Protein AF-Q6MSY1-F1 (afdb_monomer_lite)

Radius of gyration: 18.23 Å; chains: 1; bounding box: 46×35×50 Å

Structure (mmCIF, N/CA/C/O backbone):
data_AF-Q6MSY1-F1
#
_entry.id   AF-Q6MSY1-F1
#
loop_
_atom_site.group_PDB
_atom_site.id
_atom_site.type_symbol
_atom_site.label_atom_id
_atom_site.label_alt_id
_atom_site.label_comp_id
_atom_site.label_asym_id
_atom_site.label_entity_id
_atom_site.label_seq_id
_atom_site.pdbx_PDB_ins_code
_atom_site.Cartn_x
_atom_site.Cartn_y
_atom_site.Cartn_z
_atom_site.occupancy
_atom_site.B_iso_or_equiv
_atom_site.auth_seq_id
_atom_site.auth_comp_id
_atom_site.auth_asym_id
_atom_site.auth_atom_id
_atom_site.pdbx_PDB_model_num
ATOM 1 N N . MET A 1 1 ? 13.510 -11.595 -11.853 1.00 52.41 1 MET A N 1
ATOM 2 C CA . MET A 1 1 ? 13.623 -12.527 -13.007 1.00 52.41 1 MET A CA 1
ATOM 3 C C . MET A 1 1 ? 12.960 -12.060 -14.321 1.00 52.41 1 MET A C 1
ATOM 5 O O . MET A 1 1 ? 13.670 -12.066 -15.309 1.00 52.41 1 MET A O 1
ATOM 9 N N . VAL A 1 2 ? 11.695 -11.607 -14.431 1.00 53.50 2 VAL A N 1
ATOM 10 C CA . VAL A 1 2 ? 11.134 -11.208 -15.766 1.00 53.50 2 VAL A CA 1
ATOM 11 C C . VAL A 1 2 ? 11.600 -9.821 -16.253 1.00 53.50 2 VAL A C 1
ATOM 13 O O . VAL A 1 2 ? 11.941 -9.662 -17.420 1.00 53.50 2 VAL A O 1
ATOM 16 N N . TYR A 1 3 ? 11.685 -8.831 -15.358 1.00 58.97 3 TYR A N 1
ATOM 17 C CA . TYR A 1 3 ? 11.927 -7.419 -15.712 1.00 58.97 3 TYR A CA 1
ATOM 18 C C . TYR A 1 3 ? 13.318 -7.072 -16.266 1.00 58.97 3 TYR A C 1
ATOM 20 O O . TYR A 1 3 ? 13.486 -6.006 -16.855 1.00 58.97 3 TYR A O 1
ATOM 28 N N . TYR A 1 4 ? 14.309 -7.942 -16.066 1.00 64.56 4 TYR A N 1
ATOM 29 C CA . TYR A 1 4 ? 15.665 -7.754 -16.595 1.00 64.56 4 TYR A CA 1
ATOM 30 C C . TYR A 1 4 ? 16.050 -8.860 -17.580 1.00 64.56 4 TYR A C 1
ATOM 32 O O . TYR A 1 4 ? 16.634 -8.556 -18.609 1.00 64.56 4 TYR A O 1
ATOM 40 N N . ALA A 1 5 ? 15.655 -10.117 -17.336 1.00 66.25 5 ALA A N 1
ATOM 41 C CA . ALA A 1 5 ? 16.065 -11.231 -18.194 1.00 66.25 5 ALA A CA 1
ATOM 42 C C . ALA A 1 5 ? 15.271 -11.344 -19.509 1.00 66.25 5 ALA A C 1
ATOM 44 O O . ALA A 1 5 ? 15.761 -11.950 -20.455 1.00 66.25 5 ALA A O 1
ATOM 45 N N . ARG A 1 6 ? 14.043 -10.802 -19.577 1.00 68.19 6 ARG A N 1
ATOM 46 C CA . ARG A 1 6 ? 13.156 -10.926 -20.755 1.00 68.19 6 ARG A CA 1
ATOM 47 C C . ARG A 1 6 ? 12.724 -9.582 -21.344 1.00 68.19 6 ARG A C 1
ATOM 49 O O . ARG A 1 6 ? 11.829 -9.542 -22.181 1.00 68.19 6 ARG A O 1
ATOM 56 N N . ASN A 1 7 ? 13.344 -8.477 -20.927 1.00 66.50 7 ASN A N 1
ATOM 57 C CA . ASN A 1 7 ? 12.950 -7.132 -21.364 1.00 66.50 7 ASN A CA 1
ATOM 58 C C . ASN A 1 7 ? 13.226 -6.854 -22.856 1.00 66.50 7 ASN A C 1
ATOM 60 O O . ASN A 1 7 ? 12.669 -5.907 -23.397 1.00 66.50 7 ASN A O 1
ATOM 64 N N . ASN A 1 8 ? 14.041 -7.678 -23.526 1.00 66.19 8 ASN A N 1
ATOM 65 C CA . ASN A 1 8 ? 14.290 -7.592 -24.967 1.00 66.19 8 ASN A CA 1
ATOM 66 C C . ASN A 1 8 ? 13.218 -8.305 -25.804 1.00 66.19 8 ASN A C 1
ATOM 68 O O . ASN A 1 8 ? 13.214 -8.169 -27.025 1.00 66.19 8 ASN A O 1
ATOM 72 N N . GLU A 1 9 ? 12.260 -9.002 -25.190 1.00 67.75 9 GLU A N 1
ATOM 73 C CA . GLU A 1 9 ? 11.114 -9.548 -25.918 1.00 67.75 9 GLU A CA 1
ATOM 74 C C . GLU A 1 9 ? 10.053 -8.454 -26.138 1.00 67.75 9 GLU A C 1
ATOM 76 O O . GLU A 1 9 ? 9.654 -7.809 -25.166 1.00 67.75 9 GLU A O 1
ATOM 81 N N . PRO A 1 10 ? 9.526 -8.262 -27.365 1.00 66.06 10 PRO A N 1
ATOM 82 C CA . PRO A 1 10 ? 8.599 -7.170 -27.691 1.00 66.06 10 PRO A CA 1
ATOM 83 C C . PRO A 1 10 ? 7.401 -7.030 -26.740 1.00 66.06 10 PRO A C 1
ATOM 85 O O . PRO A 1 10 ? 6.997 -5.921 -26.401 1.00 66.06 10 PRO A O 1
ATOM 88 N N . PHE A 1 11 ? 6.865 -8.148 -26.245 1.00 64.94 11 PHE A N 1
ATOM 89 C CA . PHE A 1 11 ? 5.739 -8.159 -25.305 1.00 64.94 11 PHE A CA 1
ATOM 90 C C . PHE A 1 11 ? 6.076 -7.572 -23.924 1.00 64.94 11 PHE A C 1
ATOM 92 O O . PHE A 1 11 ? 5.184 -7.091 -23.228 1.00 64.94 11 PHE A O 1
ATOM 99 N N . PHE A 1 12 ? 7.349 -7.588 -23.526 1.00 69.19 12 PHE A N 1
ATOM 100 C CA . PHE A 1 12 ? 7.831 -7.080 -22.240 1.00 69.19 12 PHE A CA 1
ATOM 101 C C . PHE A 1 12 ? 8.573 -5.748 -22.367 1.00 69.19 12 PHE A C 1
ATOM 103 O O . PHE A 1 12 ? 9.108 -5.259 -21.379 1.00 69.19 12 PHE A O 1
ATOM 110 N N . GLN A 1 13 ? 8.583 -5.127 -23.546 1.00 67.00 13 GLN A N 1
ATOM 111 C CA . GLN A 1 13 ? 9.269 -3.854 -23.753 1.00 67.00 13 GLN A CA 1
ATOM 112 C C . GLN A 1 13 ? 8.451 -2.645 -23.291 1.00 67.00 13 GLN A C 1
ATOM 114 O O . GLN A 1 13 ? 9.006 -1.565 -23.201 1.00 67.00 13 GLN A O 1
ATOM 119 N N . GLY A 1 14 ? 7.159 -2.755 -22.969 1.00 68.56 14 GLY A N 1
ATOM 120 C CA . GLY A 1 14 ? 6.341 -1.574 -22.643 1.00 68.56 14 GLY A CA 1
ATOM 121 C C . GLY A 1 14 ? 6.279 -0.552 -23.796 1.00 68.56 14 GLY A C 1
ATOM 122 O O . GLY A 1 14 ? 6.437 -0.910 -24.958 1.00 68.56 14 GLY A O 1
ATOM 123 N N . ALA A 1 15 ? 6.021 0.724 -23.491 1.00 67.19 15 ALA A N 1
ATOM 124 C CA . ALA A 1 15 ? 5.731 1.742 -24.514 1.00 67.19 15 ALA A CA 1
ATOM 125 C C . ALA A 1 15 ? 6.959 2.339 -25.238 1.00 67.19 15 ALA A C 1
ATOM 127 O O . ALA A 1 15 ? 6.796 2.882 -26.327 1.00 67.19 15 ALA A O 1
ATOM 128 N N . PHE A 1 16 ? 8.165 2.270 -24.659 1.00 68.75 16 PHE A N 1
ATOM 129 C CA . PHE A 1 16 ? 9.364 2.952 -25.182 1.00 68.75 16 PHE A CA 1
ATOM 130 C C . PHE A 1 16 ? 10.369 2.009 -25.877 1.00 68.75 16 PHE A C 1
ATOM 132 O O . PHE A 1 16 ? 11.422 2.457 -26.328 1.00 68.75 16 PHE A O 1
ATOM 139 N N . GLY A 1 17 ? 10.038 0.720 -26.016 1.00 67.50 17 GLY A N 1
ATOM 140 C CA . GLY A 1 17 ? 10.866 -0.263 -26.712 1.00 67.50 17 GLY A CA 1
ATOM 141 C C . GLY A 1 17 ? 12.150 -0.688 -25.982 1.00 67.50 17 GLY A C 1
ATOM 142 O O . GLY A 1 17 ? 12.349 -0.493 -24.782 1.00 67.50 17 GLY A O 1
ATOM 143 N N . SER A 1 18 ? 13.051 -1.300 -26.745 1.00 64.69 18 SER A N 1
ATOM 144 C CA . SER A 1 18 ? 14.287 -1.934 -26.274 1.00 64.69 18 SER A CA 1
ATOM 145 C C . SER A 1 18 ? 15.464 -0.970 -26.036 1.00 64.69 18 SER A C 1
ATOM 147 O O . SER A 1 18 ? 16.608 -1.411 -25.973 1.00 64.69 18 SER A O 1
ATOM 149 N N . GLY A 1 19 ? 15.221 0.344 -25.993 1.00 67.06 19 GLY A N 1
ATOM 150 C CA . GLY A 1 19 ? 16.285 1.351 -25.925 1.00 67.06 19 GLY A CA 1
ATOM 151 C C . GLY A 1 19 ? 17.235 1.340 -27.138 1.00 67.06 19 GLY A C 1
ATOM 152 O O . GLY A 1 19 ? 16.968 0.718 -28.166 1.00 67.06 19 GLY A O 1
ATOM 153 N N . LEU A 1 20 ? 18.362 2.054 -27.025 1.00 65.44 20 LEU A N 1
ATOM 154 C CA . LEU A 1 20 ? 19.361 2.185 -28.103 1.00 65.44 20 LEU A CA 1
ATOM 155 C C . LEU A 1 20 ? 20.420 1.067 -28.099 1.00 65.44 20 LEU A C 1
ATOM 157 O O . LEU A 1 20 ? 21.054 0.817 -29.122 1.00 65.44 20 LEU A O 1
ATOM 161 N N . THR A 1 21 ? 20.637 0.406 -26.955 1.00 66.62 21 THR A N 1
ATOM 162 C CA . THR A 1 21 ? 21.640 -0.665 -26.786 1.00 66.62 21 THR A CA 1
ATOM 163 C C . THR A 1 21 ? 21.099 -1.814 -25.917 1.00 66.62 21 THR A C 1
ATOM 165 O O . THR A 1 21 ? 21.568 -1.992 -24.785 1.00 66.62 21 THR A O 1
ATOM 168 N N . PRO A 1 22 ? 20.130 -2.593 -26.430 1.00 55.72 22 PRO A N 1
ATOM 169 C CA . PRO A 1 22 ? 19.341 -3.553 -25.652 1.00 55.72 22 PRO A CA 1
ATOM 170 C C . PRO A 1 22 ? 20.140 -4.630 -24.915 1.00 55.72 22 PRO A C 1
ATOM 172 O O . PRO A 1 22 ? 19.739 -5.033 -23.830 1.00 55.72 22 PRO A O 1
ATOM 175 N N . ASP A 1 23 ? 21.272 -5.078 -25.462 1.00 59.31 23 ASP A N 1
ATOM 176 C CA . ASP A 1 23 ? 22.053 -6.193 -24.894 1.00 59.31 23 ASP A CA 1
ATOM 177 C C . ASP A 1 23 ? 23.191 -5.742 -23.964 1.00 59.31 23 ASP A C 1
ATOM 179 O O . ASP A 1 23 ? 23.882 -6.568 -23.374 1.00 59.31 23 ASP A O 1
ATOM 183 N N . LYS A 1 24 ? 23.431 -4.427 -23.853 1.00 61.53 24 LYS A N 1
ATOM 184 C CA . LYS A 1 24 ? 24.549 -3.862 -23.071 1.00 61.53 24 LYS A CA 1
ATOM 185 C C . LYS A 1 24 ? 24.107 -2.954 -21.928 1.00 61.53 24 LYS A C 1
ATOM 187 O O . LYS A 1 24 ? 24.907 -2.689 -21.039 1.00 61.53 24 LYS A O 1
ATOM 192 N N . LYS A 1 25 ? 22.875 -2.437 -21.973 1.00 63.03 25 LYS A N 1
ATOM 193 C CA . LYS A 1 25 ? 22.324 -1.508 -20.976 1.00 63.03 25 LYS A CA 1
ATOM 194 C C . LYS A 1 25 ? 20.865 -1.830 -20.688 1.00 63.03 25 LYS A C 1
ATOM 196 O O . LYS A 1 25 ? 19.967 -1.061 -21.017 1.00 63.03 25 LYS A O 1
ATOM 201 N N . LEU A 1 26 ? 20.635 -2.983 -20.063 1.00 60.44 26 LEU A N 1
ATOM 202 C CA . LEU A 1 26 ? 19.286 -3.474 -19.774 1.00 60.44 26 LEU A CA 1
ATOM 203 C C . LEU A 1 26 ? 18.466 -2.459 -18.965 1.00 60.44 26 LEU A C 1
ATOM 205 O O . LEU A 1 26 ? 17.256 -2.372 -19.167 1.00 60.44 26 LEU A O 1
ATOM 209 N N . GLY A 1 27 ? 19.099 -1.663 -18.094 1.00 59.59 27 GLY A N 1
ATOM 210 C CA . GLY A 1 27 ? 18.450 -0.609 -17.308 1.00 59.59 27 GLY A CA 1
ATOM 211 C C . GLY A 1 27 ? 17.745 0.492 -18.116 1.00 59.59 27 GLY A C 1
ATOM 212 O O . GLY A 1 27 ? 16.792 1.074 -17.598 1.00 59.59 27 GLY A O 1
ATOM 213 N N . ASP A 1 28 ? 18.144 0.733 -19.370 1.00 63.50 28 ASP A N 1
ATOM 214 C CA . ASP A 1 28 ? 17.563 1.777 -20.233 1.00 63.50 28 ASP A CA 1
ATOM 215 C C . ASP A 1 28 ? 16.367 1.278 -21.066 1.00 63.50 28 ASP A C 1
ATOM 217 O O . ASP A 1 28 ? 15.645 2.075 -21.666 1.00 63.50 28 ASP A O 1
ATOM 221 N N . ASN A 1 29 ? 16.122 -0.033 -21.086 1.00 67.56 29 ASN A N 1
ATOM 222 C CA . ASN A 1 29 ? 14.986 -0.619 -21.795 1.00 67.56 29 ASN A CA 1
ATOM 223 C C . ASN A 1 29 ? 13.704 -0.321 -21.018 1.00 67.56 29 ASN A C 1
ATOM 225 O O . ASN A 1 29 ? 13.700 -0.393 -19.779 1.00 67.56 29 ASN A O 1
ATOM 229 N N . SER A 1 30 ? 12.598 -0.054 -21.713 1.00 69.50 30 SER A N 1
ATOM 230 C CA . SER A 1 30 ? 11.310 -0.010 -21.030 1.00 69.50 30 SER A CA 1
ATOM 231 C C . SER A 1 30 ? 10.810 -1.410 -20.685 1.00 69.50 30 SER A C 1
ATOM 233 O O . SER A 1 30 ? 11.312 -2.430 -21.154 1.00 69.50 30 SER A O 1
ATOM 235 N N . TYR A 1 31 ? 9.862 -1.446 -19.758 1.00 74.31 31 TYR A N 1
ATOM 236 C CA . TYR A 1 31 ? 9.377 -2.653 -19.109 1.00 74.31 31 TYR A CA 1
A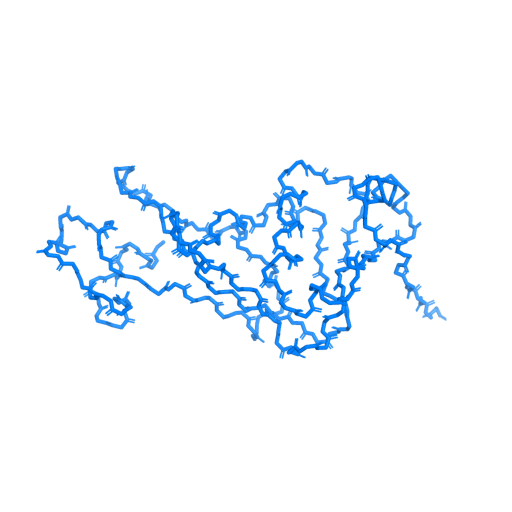TOM 237 C C . TYR A 1 31 ? 7.909 -2.454 -18.716 1.00 74.31 31 TYR A C 1
ATOM 239 O O . TYR A 1 31 ? 7.443 -1.308 -18.654 1.00 74.31 31 TYR A O 1
ATOM 247 N N . PRO A 1 32 ? 7.151 -3.530 -18.438 1.00 77.69 32 PRO A N 1
ATOM 248 C CA . PRO A 1 32 ? 5.786 -3.400 -17.964 1.00 77.69 32 PRO A CA 1
ATOM 249 C C . PRO A 1 32 ? 5.806 -2.712 -16.600 1.00 77.69 32 PRO A C 1
ATOM 251 O O . PRO A 1 32 ? 6.405 -3.204 -15.650 1.00 77.69 32 PRO A O 1
ATOM 254 N N . SER A 1 33 ? 5.166 -1.556 -16.501 1.00 85.06 33 SER A N 1
ATOM 255 C CA . SER A 1 33 ? 5.125 -0.768 -15.267 1.00 85.06 33 SER A CA 1
ATOM 256 C C . SER A 1 33 ? 3.790 -0.898 -14.534 1.00 85.06 33 SER A C 1
ATOM 258 O O . SER A 1 33 ? 3.555 -0.174 -13.568 1.00 85.06 33 SER A O 1
ATOM 260 N N . LYS A 1 34 ? 2.909 -1.796 -14.989 1.00 89.88 34 LYS A N 1
ATOM 261 C CA . LYS A 1 34 ? 1.607 -2.078 -14.381 1.00 89.88 34 LYS A CA 1
ATOM 262 C C . LYS A 1 34 ? 1.574 -3.509 -13.865 1.00 89.88 34 LYS A C 1
ATOM 264 O O . LYS A 1 34 ? 1.886 -4.434 -14.613 1.00 89.88 34 LYS A O 1
ATOM 269 N N . LEU A 1 35 ? 1.174 -3.679 -12.611 1.00 91.62 35 LEU A N 1
ATOM 270 C CA . LEU A 1 35 ? 0.974 -4.976 -11.973 1.00 91.62 35 LEU A CA 1
ATOM 271 C C . LEU A 1 35 ? -0.495 -5.148 -11.600 1.00 91.62 35 LEU A C 1
ATOM 273 O O . LEU A 1 35 ? -1.059 -4.323 -10.884 1.00 91.62 35 LEU A O 1
ATOM 277 N N . ASP A 1 36 ? -1.106 -6.231 -12.074 1.00 94.06 36 ASP A N 1
ATOM 278 C CA . ASP A 1 36 ? -2.510 -6.539 -11.818 1.00 94.06 36 ASP A CA 1
ATOM 279 C C . ASP A 1 36 ? -2.652 -7.866 -11.061 1.00 94.06 36 ASP A C 1
ATOM 281 O O . ASP A 1 36 ? -2.464 -8.952 -11.610 1.00 94.06 36 ASP A O 1
ATOM 285 N N . PHE A 1 37 ? -2.994 -7.755 -9.778 1.00 95.62 37 PHE A N 1
ATOM 286 C CA . PHE A 1 37 ? -3.319 -8.854 -8.873 1.00 95.62 37 PHE A CA 1
ATOM 287 C C . PHE A 1 37 ? -4.819 -8.909 -8.549 1.00 95.62 37 PHE A C 1
ATOM 289 O O . PHE A 1 37 ? -5.214 -9.538 -7.569 1.00 95.62 37 PHE A O 1
ATOM 296 N N . SER A 1 38 ? -5.684 -8.310 -9.375 1.00 95.44 38 SER A N 1
ATOM 297 C CA . SER A 1 38 ? -7.147 -8.291 -9.194 1.00 95.44 38 SER A CA 1
ATOM 298 C C . SER A 1 38 ? -7.808 -9.670 -9.132 1.00 95.44 38 SER A C 1
ATOM 300 O O . SER A 1 38 ? -8.982 -9.762 -8.790 1.00 95.44 38 SER A O 1
ATOM 302 N N . ARG A 1 39 ? -7.087 -10.747 -9.467 1.00 94.69 39 ARG A N 1
ATOM 303 C CA . ARG A 1 39 ? -7.554 -12.143 -9.401 1.00 94.69 39 ARG A CA 1
ATOM 304 C C . ARG A 1 39 ? -6.777 -13.002 -8.401 1.00 94.69 39 ARG A C 1
ATOM 306 O O . ARG A 1 39 ? -7.019 -14.202 -8.323 1.00 94.69 39 ARG A O 1
ATOM 313 N N . VAL A 1 40 ? -5.837 -12.415 -7.658 1.00 93.81 40 VAL A N 1
ATOM 314 C CA . VAL A 1 40 ? -4.968 -13.132 -6.717 1.00 93.81 40 VAL A CA 1
ATOM 315 C C . VAL A 1 40 ? -5.239 -12.626 -5.307 1.00 93.81 40 VAL A C 1
ATOM 317 O O . VAL A 1 40 ? -4.766 -11.571 -4.902 1.00 93.81 40 VAL A O 1
ATOM 320 N N . THR A 1 41 ? -6.006 -13.396 -4.539 1.00 92.81 41 THR A N 1
ATOM 321 C CA . THR A 1 41 ? -6.504 -12.976 -3.218 1.00 92.81 41 THR A CA 1
ATOM 322 C C . THR A 1 41 ? -5.417 -12.896 -2.142 1.00 92.81 41 THR A C 1
ATOM 324 O O . THR A 1 41 ? -5.552 -12.121 -1.194 1.00 92.81 41 THR A O 1
ATOM 327 N N . GLY A 1 42 ? -4.344 -13.681 -2.291 1.00 92.38 42 GLY A N 1
ATOM 328 C CA . GLY A 1 42 ? -3.253 -13.783 -1.318 1.00 92.38 42 GLY A CA 1
ATOM 329 C C . GLY A 1 42 ? -2.166 -12.713 -1.441 1.00 92.38 42 GLY A C 1
ATOM 330 O O . GLY A 1 42 ? -1.389 -12.548 -0.507 1.00 92.38 42 GLY A O 1
ATOM 331 N N . ILE A 1 43 ? -2.099 -11.977 -2.557 1.00 94.00 43 ILE A N 1
ATOM 332 C CA . ILE A 1 43 ? -1.111 -10.906 -2.741 1.00 94.00 43 ILE A CA 1
ATOM 333 C C . ILE A 1 43 ? -1.729 -9.592 -2.284 1.00 94.00 43 ILE A C 1
ATOM 335 O O . ILE A 1 43 ? -2.747 -9.147 -2.816 1.00 94.00 43 ILE A O 1
ATOM 339 N N . LYS A 1 44 ? -1.098 -8.969 -1.291 1.00 95.56 44 LYS A N 1
ATOM 340 C CA . LYS A 1 44 ? -1.575 -7.721 -0.687 1.00 95.56 44 LYS A CA 1
ATOM 341 C C . LYS A 1 44 ? -0.640 -6.544 -0.909 1.00 95.56 44 LYS A C 1
ATOM 343 O O . LYS A 1 44 ? -1.014 -5.435 -0.566 1.00 95.56 44 LYS A O 1
ATOM 348 N N . SER A 1 45 ? 0.548 -6.759 -1.466 1.00 95.44 45 SER A N 1
ATOM 349 C CA . SER A 1 45 ? 1.552 -5.715 -1.652 1.00 95.44 45 SER A CA 1
ATOM 350 C C . SER A 1 45 ? 2.603 -6.117 -2.698 1.00 95.44 45 SER A C 1
ATOM 352 O O . SER A 1 45 ? 2.434 -7.112 -3.403 1.00 95.44 45 SER A O 1
ATOM 354 N N . LEU A 1 46 ? 3.697 -5.354 -2.796 1.00 94.19 46 LEU A N 1
ATOM 355 C CA . LEU A 1 46 ? 4.872 -5.698 -3.602 1.00 94.19 46 LEU A CA 1
ATOM 356 C C . LEU A 1 46 ? 5.913 -6.516 -2.814 1.00 94.19 46 LEU A C 1
ATOM 358 O O . LEU A 1 46 ? 7.042 -6.695 -3.282 1.00 94.19 46 LEU A O 1
ATOM 362 N N . ARG A 1 47 ? 5.562 -7.004 -1.619 1.00 93.75 47 ARG A N 1
ATOM 363 C CA . ARG A 1 47 ? 6.441 -7.823 -0.784 1.00 93.75 47 ARG A CA 1
ATOM 364 C C . ARG A 1 47 ? 6.989 -9.011 -1.565 1.00 93.75 47 ARG A C 1
ATOM 366 O O . ARG A 1 47 ? 6.264 -9.731 -2.247 1.00 93.75 47 ARG A O 1
ATOM 373 N N . GLY A 1 48 ? 8.293 -9.234 -1.418 1.00 89.06 48 GLY A N 1
ATOM 374 C CA . GLY A 1 48 ? 8.989 -10.363 -2.038 1.00 89.06 48 GLY A CA 1
ATOM 375 C C . GLY A 1 48 ? 9.236 -10.203 -3.539 1.00 89.06 48 GLY A C 1
ATOM 376 O O . GLY A 1 48 ? 9.879 -11.065 -4.133 1.00 89.06 48 GLY A O 1
ATOM 377 N N . LEU A 1 49 ? 8.781 -9.109 -4.159 1.00 88.69 49 LEU A N 1
ATOM 378 C CA . LEU A 1 49 ? 9.149 -8.779 -5.530 1.00 88.69 49 LEU A CA 1
ATOM 379 C C . LEU A 1 49 ? 10.513 -8.086 -5.567 1.00 88.69 49 LEU A C 1
ATOM 381 O O . LEU A 1 49 ? 10.846 -7.262 -4.715 1.00 88.69 49 LEU A O 1
ATOM 385 N N . ILE A 1 50 ? 11.291 -8.425 -6.593 1.00 86.50 50 ILE A N 1
ATOM 386 C CA . ILE A 1 50 ? 12.649 -7.924 -6.797 1.00 86.50 50 ILE A CA 1
ATOM 387 C C . ILE A 1 50 ? 12.622 -6.869 -7.900 1.00 86.50 50 ILE A C 1
ATOM 389 O O . ILE A 1 50 ? 12.259 -7.152 -9.045 1.00 86.50 50 ILE A O 1
ATOM 393 N N . PHE A 1 51 ? 13.015 -5.649 -7.537 1.00 85.06 51 PHE A N 1
ATOM 394 C CA . PHE A 1 51 ? 13.003 -4.471 -8.409 1.00 85.06 51 PHE A CA 1
ATOM 395 C C . PHE A 1 51 ? 14.401 -3.976 -8.782 1.00 85.06 51 PHE A C 1
ATOM 397 O O . PHE A 1 51 ? 14.533 -2.887 -9.331 1.00 85.06 51 PHE A O 1
ATOM 404 N N . HIS A 1 52 ? 15.449 -4.725 -8.467 1.00 84.19 52 HIS A N 1
ATOM 405 C CA . HIS A 1 52 ? 16.811 -4.443 -8.906 1.00 84.19 52 HIS A CA 1
ATOM 406 C C . HIS A 1 52 ? 17.325 -5.607 -9.749 1.00 84.19 52 HIS A C 1
ATOM 408 O O . HIS A 1 52 ? 16.721 -6.682 -9.777 1.00 84.19 52 HIS A O 1
ATOM 414 N N . ASP A 1 53 ? 18.403 -5.361 -10.477 1.00 82.25 53 ASP A N 1
ATOM 415 C CA . ASP A 1 53 ? 19.096 -6.409 -11.204 1.00 82.25 53 ASP A CA 1
ATOM 416 C C . ASP A 1 53 ? 19.968 -7.198 -10.219 1.00 82.25 53 ASP A C 1
ATOM 418 O O . ASP A 1 53 ? 20.808 -6.631 -9.521 1.00 82.25 53 ASP A O 1
ATOM 422 N N . GLU A 1 54 ? 19.713 -8.500 -10.121 1.00 83.56 54 GLU A N 1
ATOM 423 C CA . GLU A 1 54 ? 20.419 -9.409 -9.210 1.00 83.56 54 GLU A CA 1
ATOM 424 C C . GLU A 1 54 ? 21.824 -9.772 -9.723 1.00 83.56 54 GLU A C 1
ATOM 426 O O . GLU A 1 54 ? 22.639 -10.282 -8.957 1.00 83.56 54 GLU A O 1
ATOM 431 N N . TYR A 1 55 ? 22.114 -9.509 -11.002 1.00 81.50 55 TYR A N 1
ATOM 432 C CA . TYR A 1 55 ? 23.372 -9.867 -11.660 1.00 81.50 55 TYR A CA 1
ATOM 433 C C . TYR A 1 55 ? 24.246 -8.648 -11.978 1.00 81.50 55 TYR A C 1
ATOM 435 O O . TYR A 1 55 ? 25.469 -8.774 -11.998 1.00 81.50 55 TYR A O 1
ATOM 443 N N . ASP A 1 56 ? 23.645 -7.474 -12.193 1.00 78.31 56 ASP A N 1
ATOM 444 C CA . ASP A 1 56 ? 24.362 -6.226 -12.483 1.00 78.31 56 ASP A CA 1
ATOM 445 C C . ASP A 1 56 ? 23.839 -5.044 -11.651 1.00 78.31 56 ASP A C 1
ATOM 447 O O . ASP A 1 56 ? 22.890 -4.348 -12.016 1.00 78.31 56 ASP A O 1
ATOM 451 N N . SER A 1 57 ? 24.517 -4.760 -10.538 1.00 80.06 57 SER A N 1
ATOM 452 C CA . SER A 1 57 ? 24.149 -3.685 -9.609 1.00 80.06 57 SER A CA 1
ATOM 453 C C . SER A 1 57 ? 24.298 -2.268 -10.177 1.00 80.06 57 SER A C 1
ATOM 455 O O . SER A 1 57 ? 23.840 -1.316 -9.542 1.00 80.06 57 SER A O 1
ATOM 457 N N . SER A 1 58 ? 24.910 -2.099 -11.356 1.00 79.19 58 SER A N 1
ATOM 458 C CA . SER A 1 58 ? 24.992 -0.798 -12.028 1.00 79.19 58 SER A CA 1
ATOM 459 C C . SER A 1 58 ? 23.668 -0.385 -12.685 1.00 79.19 58 SER A C 1
ATOM 461 O O . SER A 1 58 ? 23.450 0.800 -12.957 1.00 79.19 58 SER A O 1
ATOM 463 N N . ASN A 1 59 ? 22.749 -1.337 -12.894 1.00 76.00 59 ASN A N 1
ATOM 464 C CA . ASN A 1 59 ? 21.434 -1.065 -13.456 1.00 76.00 59 ASN A CA 1
ATOM 465 C C . ASN A 1 59 ? 20.515 -0.359 -12.450 1.00 76.00 59 ASN A C 1
ATOM 467 O O . ASN A 1 59 ? 20.399 -0.723 -11.279 1.00 76.00 59 ASN A O 1
ATOM 471 N N . LYS A 1 60 ? 19.773 0.640 -12.941 1.00 76.19 60 LYS A N 1
ATOM 472 C CA . LYS A 1 60 ? 18.763 1.345 -12.142 1.00 76.19 60 LYS A CA 1
ATOM 473 C C . LYS A 1 60 ? 17.638 0.398 -11.737 1.00 76.19 60 LYS A C 1
ATOM 475 O O . LYS A 1 60 ? 17.193 -0.419 -12.544 1.00 76.19 60 LYS A O 1
ATOM 480 N N . SER A 1 61 ? 17.133 0.567 -10.514 1.00 80.56 61 SER A N 1
ATOM 481 C CA . SER A 1 61 ? 15.964 -0.165 -10.021 1.00 80.56 61 SER A CA 1
ATOM 482 C C . SER A 1 61 ? 14.711 0.157 -10.846 1.00 80.56 61 SER A C 1
ATOM 484 O O . SER A 1 61 ? 14.462 1.310 -11.202 1.00 80.56 61 SER A O 1
ATOM 486 N N . ARG A 1 62 ? 13.901 -0.866 -11.129 1.00 81.50 62 ARG A N 1
ATOM 487 C CA . ARG A 1 62 ? 12.593 -0.735 -11.780 1.00 81.50 62 ARG A CA 1
ATOM 488 C C . ARG A 1 62 ? 11.543 -0.168 -10.827 1.00 81.50 62 ARG A C 1
ATOM 490 O O . ARG A 1 62 ? 11.578 -0.398 -9.617 1.00 81.50 62 ARG A O 1
ATOM 497 N N . LYS A 1 63 ? 10.578 0.547 -11.399 1.00 86.69 63 LYS A N 1
ATOM 498 C CA . LYS A 1 63 ? 9.472 1.207 -10.707 1.00 86.69 63 LYS A CA 1
ATOM 499 C C . LYS A 1 63 ? 8.133 0.836 -11.334 1.00 86.69 63 LYS A C 1
ATOM 501 O O . LYS A 1 63 ? 8.016 0.677 -12.544 1.00 86.69 63 LYS A O 1
ATOM 506 N N . ILE A 1 64 ? 7.115 0.706 -10.498 1.00 89.81 64 ILE A N 1
ATOM 507 C CA . ILE A 1 64 ? 5.749 0.388 -10.905 1.00 89.81 64 ILE A CA 1
ATOM 508 C C . ILE A 1 64 ? 4.929 1.676 -10.858 1.00 89.81 64 ILE A C 1
ATOM 510 O O . ILE A 1 64 ? 4.984 2.431 -9.893 1.00 89.81 64 ILE A O 1
ATOM 514 N N . THR A 1 65 ? 4.176 1.942 -11.917 1.00 91.44 65 THR A N 1
ATOM 515 C CA . THR A 1 65 ? 3.307 3.121 -12.026 1.00 91.44 65 THR A CA 1
ATOM 516 C C . THR A 1 65 ? 1.886 2.823 -11.561 1.00 91.44 65 THR A C 1
ATOM 518 O O . THR A 1 65 ? 1.209 3.712 -11.048 1.00 91.44 65 THR A O 1
ATOM 521 N N . GLU A 1 66 ? 1.442 1.571 -11.696 1.00 94.62 66 GLU A N 1
ATOM 522 C CA . GLU A 1 66 ? 0.086 1.151 -11.353 1.00 94.62 66 GLU A CA 1
ATOM 523 C C . GLU A 1 66 ? 0.079 -0.242 -10.720 1.00 94.62 66 GLU A C 1
ATOM 525 O O . GLU A 1 66 ? 0.675 -1.183 -11.249 1.00 94.62 66 GLU A O 1
ATOM 530 N N . LEU A 1 67 ? -0.615 -0.366 -9.592 1.00 96.44 67 LEU A N 1
ATOM 531 C CA . LEU A 1 67 ? -0.815 -1.613 -8.865 1.00 96.44 67 LEU A CA 1
ATOM 532 C C . LEU A 1 67 ? -2.312 -1.836 -8.655 1.00 96.44 67 LEU A C 1
ATOM 534 O O . LEU A 1 67 ? -2.981 -1.003 -8.054 1.00 96.44 67 LEU A O 1
ATOM 538 N N . THR A 1 68 ? -2.835 -2.969 -9.110 1.00 97.50 68 THR A N 1
ATOM 539 C CA . THR A 1 68 ? -4.214 -3.384 -8.822 1.00 97.50 68 THR A CA 1
ATOM 540 C C . THR A 1 68 ? -4.196 -4.567 -7.867 1.00 97.50 68 THR A C 1
ATOM 542 O O . THR A 1 68 ? -3.542 -5.569 -8.142 1.00 97.50 68 THR A O 1
ATOM 545 N N . LEU A 1 69 ? -4.901 -4.459 -6.742 1.00 97.88 69 LEU A N 1
ATOM 546 C CA . LEU A 1 69 ? -4.959 -5.484 -5.698 1.00 97.88 69 LEU A CA 1
ATOM 547 C C . LEU A 1 69 ? -6.359 -6.081 -5.592 1.00 97.88 69 LEU A C 1
ATOM 549 O O . LEU A 1 69 ? -7.366 -5.403 -5.809 1.00 97.88 69 LEU A O 1
ATOM 553 N N . TYR A 1 70 ? -6.432 -7.355 -5.213 1.00 98.12 70 TYR A N 1
ATOM 554 C CA . TYR A 1 70 ? -7.711 -7.988 -4.926 1.00 98.12 70 TYR A CA 1
ATOM 555 C C . TYR A 1 70 ? -8.323 -7.441 -3.626 1.00 98.12 70 TYR A C 1
ATOM 557 O O . TYR A 1 70 ? -7.732 -7.544 -2.544 1.00 98.12 70 TYR A O 1
ATOM 565 N N . ASN A 1 71 ? -9.548 -6.934 -3.733 1.00 97.69 71 ASN A N 1
ATOM 566 C CA . ASN A 1 71 ? -10.454 -6.674 -2.624 1.00 97.69 71 ASN A CA 1
ATOM 567 C C . ASN A 1 71 ? -11.912 -6.868 -3.065 1.00 97.69 71 ASN A C 1
ATOM 569 O O . ASN A 1 71 ? -12.295 -6.438 -4.154 1.00 97.69 71 ASN A O 1
ATOM 573 N N . ASN A 1 72 ? -12.726 -7.468 -2.205 1.00 96.50 72 ASN A N 1
ATOM 574 C CA . ASN A 1 72 ? -14.168 -7.644 -2.390 1.00 96.50 72 ASN A CA 1
ATOM 575 C C . ASN A 1 72 ? -14.988 -7.110 -1.201 1.00 96.50 72 ASN A C 1
ATOM 577 O O . ASN A 1 72 ? -16.204 -7.254 -1.202 1.00 96.50 72 ASN A O 1
ATOM 581 N N . GLU A 1 73 ? -14.336 -6.472 -0.227 1.00 95.62 73 GLU A N 1
ATOM 582 C CA . GLU A 1 73 ? -14.939 -5.957 1.007 1.00 95.62 73 GLU A CA 1
ATOM 583 C C . GLU A 1 73 ? -14.842 -4.424 1.083 1.00 95.62 73 GLU A C 1
ATOM 585 O O . GLU A 1 73 ? -14.045 -3.798 0.380 1.00 95.62 73 GLU A O 1
ATOM 590 N N . ASP A 1 74 ? -15.594 -3.804 1.995 1.00 95.19 74 ASP A N 1
ATOM 591 C CA . ASP A 1 74 ? -15.509 -2.356 2.253 1.00 95.19 74 ASP A CA 1
ATOM 592 C C . ASP A 1 74 ? -14.133 -1.933 2.809 1.00 95.19 74 ASP A C 1
ATOM 594 O O . ASP A 1 74 ? -13.700 -0.799 2.602 1.00 95.19 74 ASP A O 1
ATOM 598 N N . PHE A 1 75 ? -13.426 -2.834 3.499 1.00 96.38 75 PHE A N 1
ATOM 599 C CA . PHE A 1 75 ? -12.089 -2.592 4.043 1.00 96.38 75 PHE A CA 1
ATOM 600 C C . PHE A 1 75 ? -11.072 -3.527 3.393 1.00 96.38 75 PHE A C 1
ATOM 602 O O . PHE A 1 75 ? -11.221 -4.745 3.459 1.00 96.38 75 PHE A O 1
ATOM 609 N N . PHE A 1 76 ? -10.010 -2.962 2.820 1.00 97.38 76 PHE A N 1
ATOM 610 C CA . PHE A 1 76 ? -8.892 -3.747 2.314 1.00 97.38 76 PHE A CA 1
ATOM 611 C C . PHE A 1 76 ? -8.083 -4.317 3.480 1.00 97.38 76 PHE A C 1
ATOM 613 O O . PHE A 1 76 ? -7.507 -3.569 4.270 1.00 97.38 76 PHE A O 1
ATOM 620 N N . GLU A 1 77 ? -8.055 -5.641 3.596 1.00 97.19 77 GLU A N 1
ATOM 621 C CA . GLU A 1 77 ? -7.356 -6.327 4.681 1.00 97.19 77 GLU A CA 1
ATOM 622 C C . GLU A 1 77 ? -5.881 -6.598 4.348 1.00 97.19 77 GLU A C 1
ATOM 624 O O . GLU A 1 77 ? -5.566 -7.190 3.311 1.00 97.19 77 GLU A O 1
ATOM 629 N N . ILE A 1 78 ? -4.994 -6.198 5.261 1.00 97.19 78 ILE A N 1
ATOM 630 C CA . ILE A 1 78 ? -3.541 -6.404 5.212 1.00 97.19 78 ILE A CA 1
ATOM 631 C C . ILE A 1 78 ? -3.011 -6.623 6.639 1.00 97.19 78 ILE A C 1
ATOM 633 O O . ILE A 1 78 ? -3.538 -6.051 7.588 1.00 97.19 78 ILE A O 1
ATOM 637 N N . SER A 1 79 ? -1.993 -7.460 6.842 1.00 96.75 79 SER A N 1
ATOM 638 C CA . SER A 1 79 ? -1.386 -7.622 8.174 1.00 96.75 79 SER A CA 1
ATOM 639 C C . SER A 1 79 ? -0.347 -6.537 8.457 1.00 96.75 79 SER A C 1
ATOM 641 O O . SER A 1 79 ? 0.216 -5.955 7.530 1.00 96.75 79 SER A O 1
ATOM 643 N N . ALA A 1 80 ? -0.055 -6.285 9.735 1.00 96.19 80 ALA A N 1
ATOM 644 C CA . ALA A 1 80 ? 1.012 -5.361 10.129 1.00 96.19 80 ALA A CA 1
ATOM 645 C C . ALA A 1 80 ? 2.380 -5.761 9.532 1.00 96.19 80 ALA A C 1
ATOM 647 O O . ALA A 1 80 ? 3.062 -4.927 8.942 1.00 96.19 80 ALA A O 1
ATOM 648 N N . ASP A 1 81 ? 2.732 -7.054 9.581 1.00 95.94 81 ASP A N 1
ATOM 649 C CA . ASP A 1 81 ? 3.981 -7.582 9.003 1.00 95.94 81 ASP A CA 1
ATOM 650 C C . ASP A 1 81 ? 4.053 -7.405 7.477 1.00 95.94 81 ASP A C 1
ATOM 652 O O . ASP A 1 81 ? 5.106 -7.080 6.928 1.00 95.94 81 ASP A O 1
ATOM 656 N N . GLU A 1 82 ? 2.932 -7.612 6.784 1.00 97.06 82 GLU A N 1
ATOM 657 C CA . GLU A 1 82 ? 2.843 -7.393 5.341 1.00 97.06 82 GLU A CA 1
ATOM 658 C C . GLU A 1 82 ? 3.008 -5.916 4.995 1.00 97.06 82 GLU A C 1
ATOM 660 O O . GLU A 1 82 ? 3.730 -5.579 4.062 1.00 97.06 82 GLU A O 1
ATOM 665 N N . LEU A 1 83 ? 2.378 -5.032 5.769 1.00 97.06 83 LEU A N 1
ATOM 666 C CA . LEU A 1 83 ? 2.441 -3.591 5.570 1.00 97.06 83 LEU A CA 1
ATOM 667 C C . LEU A 1 83 ? 3.857 -3.039 5.802 1.00 97.06 83 LEU A C 1
ATOM 669 O O . LEU A 1 83 ? 4.325 -2.205 5.025 1.00 97.06 83 LEU A O 1
ATOM 673 N N . ASP A 1 84 ? 4.573 -3.544 6.807 1.00 97.19 84 ASP A N 1
ATOM 674 C CA . ASP A 1 84 ? 5.973 -3.187 7.069 1.00 97.19 84 ASP A CA 1
ATOM 675 C C . ASP A 1 84 ? 6.911 -3.560 5.912 1.00 97.19 84 ASP A C 1
ATOM 677 O O . ASP A 1 84 ? 7.874 -2.840 5.631 1.00 97.19 84 ASP A O 1
ATOM 681 N N . LYS A 1 85 ? 6.604 -4.659 5.213 1.00 96.38 85 LYS A N 1
ATOM 682 C CA . LYS A 1 85 ? 7.410 -5.244 4.128 1.00 96.38 85 LYS A CA 1
ATOM 683 C C . LYS A 1 85 ? 6.772 -5.066 2.748 1.00 96.38 85 LYS A C 1
ATOM 685 O O . LYS A 1 85 ? 7.115 -5.786 1.812 1.00 96.38 85 LYS A O 1
ATOM 690 N N . ALA A 1 86 ? 5.838 -4.125 2.619 1.00 95.69 86 ALA A N 1
ATOM 691 C CA . ALA A 1 86 ? 5.001 -3.986 1.431 1.00 95.69 86 ALA A CA 1
ATOM 692 C C . ALA A 1 86 ? 5.753 -3.490 0.184 1.00 95.69 86 ALA A C 1
ATOM 694 O O . ALA A 1 86 ? 5.217 -3.582 -0.923 1.00 95.69 86 ALA A O 1
ATOM 695 N N . ASN A 1 87 ? 6.971 -2.963 0.359 1.00 93.44 87 ASN A N 1
ATOM 696 C CA . ASN A 1 87 ? 7.867 -2.480 -0.693 1.00 93.44 87 ASN A CA 1
ATOM 697 C C . ASN A 1 87 ? 7.230 -1.424 -1.627 1.00 93.44 87 ASN A C 1
ATOM 699 O O . ASN A 1 87 ? 7.532 -1.357 -2.825 1.00 93.44 87 ASN A O 1
ATOM 703 N N . LEU A 1 88 ? 6.321 -0.580 -1.115 1.00 94.44 88 LEU A N 1
ATOM 704 C CA . LEU A 1 88 ? 5.601 0.403 -1.939 1.00 94.44 88 LEU A CA 1
ATOM 705 C C . LEU A 1 88 ? 6.473 1.602 -2.350 1.00 94.44 88 LEU A C 1
ATOM 707 O O . LEU A 1 88 ? 6.037 2.469 -3.094 1.00 94.44 88 LEU A O 1
ATOM 711 N N . GLU A 1 89 ? 7.722 1.707 -1.900 1.00 90.81 89 GLU A N 1
ATOM 712 C CA . GLU A 1 89 ? 8.750 2.635 -2.415 1.00 90.81 89 GLU A CA 1
ATOM 713 C C . GLU A 1 89 ? 9.171 2.355 -3.859 1.00 90.81 89 GLU A C 1
ATOM 715 O O . GLU A 1 89 ? 9.806 3.193 -4.511 1.00 90.81 89 GLU A O 1
ATOM 720 N N . HIS A 1 90 ? 8.777 1.200 -4.387 1.00 90.00 90 HIS A N 1
ATOM 721 C CA . HIS A 1 90 ? 8.902 0.897 -5.802 1.00 90.00 90 HIS A CA 1
ATOM 722 C C . HIS A 1 90 ? 7.728 1.420 -6.636 1.00 90.00 90 HIS A C 1
ATOM 724 O O . HIS A 1 90 ? 7.847 1.435 -7.860 1.00 90.00 90 HIS A O 1
ATOM 730 N N . LEU A 1 91 ? 6.652 1.929 -6.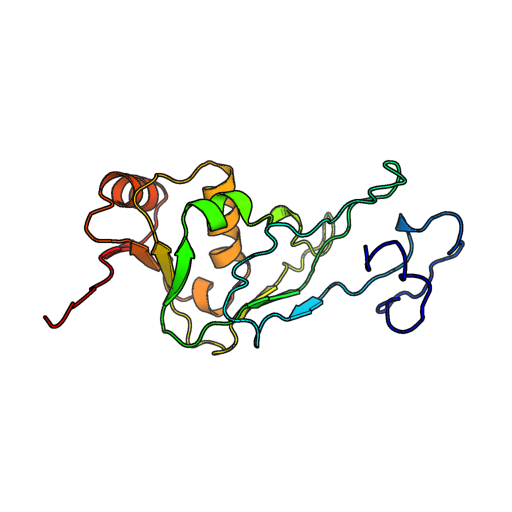019 1.00 91.25 91 LEU A N 1
ATOM 731 C CA . LEU A 1 91 ? 5.640 2.701 -6.738 1.00 91.25 91 LEU A CA 1
ATOM 732 C C . LEU A 1 91 ? 6.161 4.109 -7.035 1.00 91.25 91 LEU A C 1
ATOM 734 O O . LEU A 1 91 ? 6.382 4.908 -6.126 1.00 91.25 91 LEU A O 1
ATOM 738 N N . SER A 1 92 ? 6.373 4.405 -8.315 1.00 86.75 92 SER A N 1
ATOM 739 C CA . SER A 1 92 ? 6.848 5.701 -8.795 1.00 86.75 92 SER A CA 1
ATOM 740 C C . SER A 1 92 ? 6.550 5.862 -10.286 1.00 86.75 92 SER A C 1
ATOM 742 O O . SER A 1 92 ? 6.626 4.912 -11.061 1.00 86.75 92 SER A O 1
ATOM 744 N N . THR A 1 93 ? 6.251 7.091 -10.685 1.00 81.12 93 THR A N 1
ATOM 745 C CA . THR A 1 93 ? 6.127 7.564 -12.075 1.00 81.12 93 THR A CA 1
ATOM 746 C C . THR A 1 93 ? 7.411 8.234 -12.576 1.00 81.12 93 THR A C 1
ATOM 748 O O . THR A 1 93 ? 7.422 8.800 -13.666 1.00 81.12 93 THR A O 1
ATOM 751 N N . GLY A 1 94 ? 8.498 8.157 -11.799 1.00 75.62 94 GLY A N 1
ATOM 752 C CA . GLY A 1 94 ? 9.780 8.799 -12.080 1.00 75.62 94 GLY A CA 1
ATOM 753 C C . GLY A 1 94 ? 10.065 9.997 -11.172 1.00 75.62 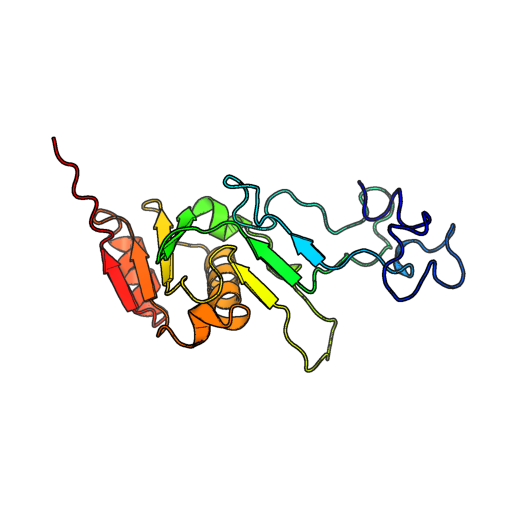94 GLY A C 1
ATOM 754 O O . GLY A 1 94 ? 9.166 10.594 -10.580 1.00 75.62 94 GLY A O 1
ATOM 755 N N . GLU A 1 95 ? 11.346 10.340 -11.046 1.00 70.50 95 GLU A N 1
ATOM 756 C CA . GLU A 1 95 ? 11.792 11.516 -10.295 1.00 70.50 95 GLU A CA 1
ATOM 757 C C . GLU A 1 95 ? 11.300 12.803 -10.971 1.00 70.50 95 GLU A C 1
ATOM 759 O O . GLU A 1 95 ? 11.440 12.971 -12.181 1.00 70.50 95 GLU A O 1
ATOM 764 N N . GLY A 1 96 ? 10.702 13.710 -10.193 1.00 64.81 96 GLY A N 1
ATOM 765 C CA . GLY A 1 96 ? 10.192 14.990 -10.698 1.00 64.81 96 GLY A CA 1
ATOM 766 C C . GLY A 1 96 ? 8.909 14.897 -11.532 1.00 64.81 96 GLY A C 1
ATOM 767 O O . GLY A 1 96 ? 8.448 15.923 -12.031 1.00 64.81 96 GLY A O 1
ATOM 768 N N . SER A 1 97 ? 8.313 13.708 -11.672 1.00 75.50 97 SER A N 1
ATOM 769 C CA . SER A 1 97 ? 7.028 13.563 -12.356 1.00 75.50 97 SER A CA 1
ATOM 770 C C . SER A 1 97 ? 5.899 14.190 -11.524 1.00 75.50 97 SER A C 1
ATOM 772 O O . SER A 1 97 ? 5.781 13.882 -10.334 1.00 75.50 97 SER A O 1
ATOM 774 N N . PRO A 1 98 ? 5.050 15.057 -12.113 1.00 77.62 98 PRO A N 1
ATOM 775 C CA . PRO A 1 98 ? 3.893 15.611 -11.413 1.00 77.62 98 PRO A CA 1
ATOM 776 C C . PRO A 1 98 ? 2.776 14.573 -11.228 1.00 77.62 98 PRO A C 1
ATOM 778 O O . PRO A 1 98 ? 1.911 14.737 -10.366 1.00 77.62 98 PRO A O 1
ATOM 781 N N . GLU A 1 99 ? 2.771 13.509 -12.035 1.00 85.38 99 GLU A N 1
ATOM 782 C CA . GLU A 1 99 ? 1.784 12.439 -11.946 1.00 85.38 99 GLU A CA 1
ATOM 783 C C . GLU A 1 99 ? 2.141 11.487 -10.811 1.00 85.38 99 GLU A C 1
ATOM 785 O O . GLU A 1 99 ? 3.281 11.054 -10.707 1.00 85.38 99 GLU A O 1
ATOM 790 N N . LYS A 1 100 ? 1.175 11.114 -9.969 1.00 89.50 100 LYS A N 1
ATOM 791 C CA . LYS A 1 100 ? 1.401 10.132 -8.900 1.00 89.50 100 LYS A CA 1
ATOM 792 C C . LYS A 1 100 ? 1.111 8.706 -9.386 1.00 89.50 100 LYS A C 1
ATOM 794 O O . LYS A 1 100 ? 0.231 8.528 -10.233 1.00 89.50 100 LYS A O 1
ATOM 799 N N . PRO A 1 101 ? 1.788 7.686 -8.827 1.00 93.94 101 PRO A N 1
ATOM 800 C CA . PRO A 1 101 ? 1.403 6.291 -9.013 1.00 93.94 101 PRO A CA 1
ATOM 801 C C . PRO A 1 101 ? -0.037 6.032 -8.569 1.00 93.94 101 PRO A C 1
ATOM 803 O O . PRO A 1 101 ? -0.603 6.793 -7.781 1.00 93.94 101 PRO A O 1
ATOM 806 N N . LYS A 1 102 ? -0.610 4.925 -9.046 1.00 96.00 102 LYS A N 1
ATOM 807 C CA . LYS A 1 102 ? -1.989 4.532 -8.731 1.00 96.00 102 LYS A CA 1
ATOM 808 C C . LYS A 1 102 ? -2.053 3.170 -8.051 1.00 96.00 102 LYS A C 1
ATOM 810 O O . LYS A 1 102 ? -1.401 2.222 -8.489 1.00 96.00 102 LYS A O 1
ATOM 815 N N . ILE A 1 103 ? -2.881 3.079 -7.012 1.00 97.06 103 ILE A N 1
ATOM 816 C CA . ILE A 1 103 ? -3.286 1.823 -6.378 1.00 97.06 103 ILE A CA 1
ATOM 817 C C . ILE A 1 103 ? -4.795 1.650 -6.563 1.00 97.06 103 ILE A C 1
ATOM 819 O O . ILE A 1 103 ? -5.590 2.428 -6.032 1.00 97.06 103 ILE A O 1
ATOM 823 N N . ASN A 1 104 ? -5.182 0.606 -7.289 1.00 97.38 104 ASN A N 1
ATOM 824 C CA . ASN A 1 104 ? -6.572 0.235 -7.523 1.00 97.38 104 ASN A CA 1
ATOM 825 C C . ASN A 1 104 ? -6.943 -1.021 -6.729 1.00 97.38 104 ASN A C 1
ATOM 827 O O . ASN A 1 104 ? -6.096 -1.862 -6.423 1.00 97.38 104 ASN A O 1
ATOM 831 N N . PHE A 1 105 ? -8.239 -1.187 -6.484 1.00 97.56 105 PHE A N 1
ATOM 832 C CA . PHE A 1 105 ? -8.809 -2.398 -5.905 1.00 97.56 105 PHE A CA 1
ATOM 833 C C . PHE A 1 105 ? -9.779 -3.053 -6.889 1.00 97.56 105 PHE A C 1
ATOM 835 O O . PHE A 1 105 ? -10.465 -2.366 -7.646 1.00 97.56 105 PHE A O 1
ATOM 842 N N . SER A 1 106 ? -9.867 -4.384 -6.877 1.00 97.19 106 SER A N 1
ATOM 843 C CA . SER A 1 106 ? -10.726 -5.136 -7.807 1.00 97.19 106 SER A CA 1
ATOM 844 C C . SER A 1 106 ? -12.226 -4.849 -7.656 1.00 97.19 106 SER A C 1
ATOM 846 O O . SER A 1 106 ? -12.976 -5.067 -8.601 1.00 97.19 106 SER A O 1
ATOM 848 N N . ASN A 1 107 ? -12.674 -4.336 -6.505 1.00 95.88 107 ASN A N 1
ATOM 849 C CA . ASN A 1 107 ? -14.050 -3.872 -6.274 1.00 95.88 107 ASN A CA 1
ATOM 850 C C . ASN A 1 107 ? -14.261 -2.376 -6.597 1.00 95.88 107 ASN A C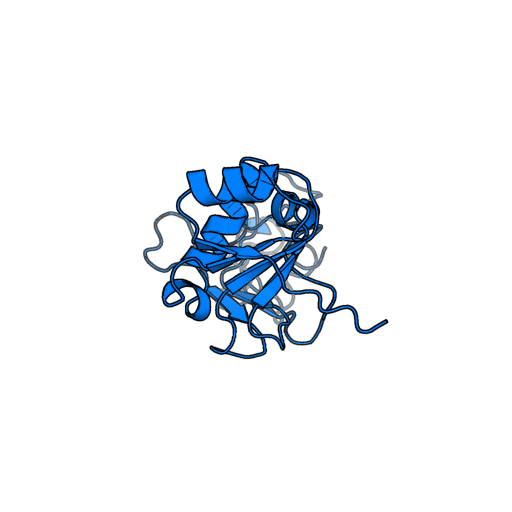 1
ATOM 852 O O . ASN A 1 107 ? -15.253 -1.776 -6.166 1.00 95.88 107 ASN A O 1
ATOM 856 N N . GLY A 1 108 ? -13.333 -1.763 -7.337 1.00 91.31 108 GLY A N 1
ATOM 857 C CA . GLY A 1 108 ? -13.414 -0.374 -7.775 1.00 91.31 108 GLY A CA 1
ATOM 858 C C . GLY A 1 108 ? -13.416 0.607 -6.602 1.00 91.31 108 GLY A C 1
ATOM 859 O O . GLY A 1 108 ? -12.563 0.552 -5.720 1.00 91.31 108 GLY A O 1
ATOM 860 N N . SER A 1 109 ? -14.394 1.513 -6.582 1.00 91.38 109 SER A N 1
ATOM 861 C CA . SER A 1 109 ? -14.532 2.554 -5.555 1.00 91.38 109 SER A CA 1
ATOM 862 C C . SER A 1 109 ? -15.174 2.073 -4.247 1.00 91.38 109 SER A C 1
ATOM 864 O O . SER A 1 109 ? -15.423 2.889 -3.364 1.00 91.38 109 SER A O 1
ATOM 866 N N . SER A 1 110 ? -15.476 0.778 -4.114 1.00 94.31 110 SER A N 1
ATOM 867 C CA . SER A 1 110 ? -16.168 0.236 -2.933 1.00 94.31 110 SER A CA 1
ATOM 868 C C . SER A 1 110 ? -15.263 0.139 -1.701 1.00 94.31 110 SER A C 1
ATOM 870 O O . SER A 1 110 ? -15.759 0.082 -0.581 1.00 94.31 110 SER A O 1
ATOM 872 N N . THR A 1 111 ? -13.939 0.149 -1.888 1.00 95.75 111 THR A N 1
ATOM 873 C CA . THR A 1 111 ? -12.975 0.131 -0.780 1.00 95.75 111 THR A CA 1
ATOM 874 C C . THR A 1 111 ? -12.926 1.493 -0.084 1.00 95.75 111 THR A C 1
ATOM 876 O O . THR A 1 111 ? -12.436 2.466 -0.657 1.00 95.75 111 THR A O 1
ATOM 879 N N . LYS A 1 112 ? -13.384 1.542 1.169 1.00 94.69 112 LYS A N 1
ATOM 880 C CA . LYS A 1 112 ? -13.520 2.747 2.008 1.00 94.69 112 LYS A CA 1
ATOM 881 C C . LYS A 1 112 ? -12.443 2.863 3.087 1.00 94.69 112 LYS A C 1
ATOM 883 O O . LYS A 1 112 ? -12.279 3.912 3.694 1.00 94.69 112 LYS A O 1
ATOM 888 N N . GLY A 1 113 ? -11.699 1.803 3.364 1.00 96.56 113 GLY A N 1
ATOM 889 C CA . GLY A 1 113 ? -10.676 1.851 4.400 1.00 96.56 113 GLY A CA 1
ATOM 890 C C . GLY A 1 113 ? -9.718 0.682 4.334 1.00 96.56 113 GLY A C 1
ATOM 891 O O . GLY A 1 113 ? -9.818 -0.181 3.463 1.00 96.56 113 GLY A O 1
ATOM 892 N N . ILE A 1 114 ? -8.796 0.656 5.288 1.00 97.44 114 ILE A N 1
ATOM 893 C CA . ILE A 1 114 ? -7.842 -0.440 5.460 1.00 97.44 114 ILE A CA 1
ATOM 894 C C . ILE A 1 114 ? -8.132 -1.136 6.782 1.00 97.44 114 ILE A C 1
ATOM 896 O O . ILE A 1 114 ? -8.327 -0.481 7.803 1.00 97.44 114 ILE A O 1
ATOM 900 N N . ARG A 1 115 ? -8.149 -2.465 6.783 1.00 97.31 115 ARG A N 1
ATOM 901 C CA . ARG A 1 115 ? -8.156 -3.266 8.005 1.00 97.31 115 ARG A CA 1
ATOM 902 C C . ARG A 1 115 ? -6.765 -3.840 8.223 1.00 97.31 115 ARG A C 1
ATOM 904 O O . ARG A 1 115 ? -6.293 -4.618 7.399 1.00 97.31 115 ARG A O 1
ATOM 911 N N . ILE A 1 116 ? -6.134 -3.467 9.330 1.00 97.31 116 ILE A N 1
ATOM 912 C CA . ILE A 1 116 ? -4.810 -3.952 9.710 1.00 97.31 116 ILE A CA 1
ATOM 913 C C . ILE A 1 116 ? -4.973 -5.103 10.699 1.00 97.31 116 ILE A C 1
ATOM 915 O O . ILE A 1 116 ? -5.499 -4.918 11.797 1.00 97.31 116 ILE A O 1
ATOM 919 N N . LYS A 1 117 ? -4.536 -6.294 10.289 1.00 95.25 117 LYS A N 1
ATOM 920 C CA . LYS A 1 117 ? -4.540 -7.502 11.119 1.00 95.25 117 LYS A CA 1
ATOM 921 C C . LYS A 1 117 ? -3.274 -7.617 11.960 1.00 95.25 117 LYS A C 1
ATOM 923 O O . LYS A 1 117 ? -2.174 -7.342 11.473 1.00 95.25 117 LYS A O 1
ATOM 928 N N . GLY A 1 118 ? -3.434 -8.106 13.189 1.00 91.19 118 GLY A N 1
ATOM 929 C CA . GLY A 1 118 ? -2.349 -8.296 14.151 1.00 91.19 118 GLY A CA 1
ATOM 930 C C . GLY A 1 118 ? -2.322 -7.236 15.253 1.00 91.19 118 GLY A C 1
ATOM 931 O O . GLY A 1 118 ? -3.081 -6.266 15.244 1.00 91.19 118 GLY A O 1
ATOM 932 N N . THR A 1 119 ? -1.450 -7.454 16.237 1.00 90.62 119 THR A N 1
ATOM 933 C CA . THR A 1 119 ? -1.366 -6.634 17.460 1.00 90.62 119 THR A CA 1
ATOM 934 C C . THR A 1 119 ? -0.117 -5.767 17.539 1.00 90.62 119 THR A C 1
ATOM 936 O O . THR A 1 119 ? -0.052 -4.881 18.387 1.00 90.62 119 THR A O 1
ATOM 939 N N . SER A 1 120 ? 0.871 -6.028 16.686 1.00 93.56 120 SER A N 1
ATOM 940 C CA . SER A 1 120 ? 2.137 -5.302 16.661 1.00 93.56 120 SER A CA 1
ATOM 941 C C . SER A 1 120 ? 1.961 -3.883 16.131 1.00 93.56 120 SER A C 1
ATOM 943 O O . SER A 1 120 ? 1.185 -3.646 15.205 1.00 93.56 120 SER A O 1
ATOM 945 N N . GLU A 1 121 ? 2.715 -2.954 16.709 1.00 96.25 121 GLU A N 1
ATOM 946 C CA . GLU A 1 121 ? 2.900 -1.614 16.158 1.00 96.25 121 GLU A CA 1
ATOM 947 C C . GLU A 1 121 ? 3.591 -1.673 14.792 1.00 96.25 121 GLU A C 1
ATOM 949 O O . GLU A 1 121 ? 4.345 -2.603 14.499 1.00 96.25 121 GLU A O 1
ATOM 954 N N . LEU A 1 122 ? 3.340 -0.662 13.964 1.00 97.25 122 LEU A N 1
ATOM 955 C CA . LEU A 1 122 ? 3.986 -0.516 12.668 1.00 97.25 122 LEU A CA 1
ATOM 956 C C . LEU A 1 122 ? 5.343 0.163 12.817 1.00 97.25 122 LEU A C 1
ATOM 958 O O . LEU A 1 122 ? 5.520 1.095 13.608 1.00 97.25 122 LEU A O 1
ATOM 962 N N . SER A 1 123 ? 6.286 -0.269 11.987 1.00 97.19 123 SER A N 1
ATOM 963 C CA . SER A 1 123 ? 7.552 0.428 11.808 1.00 97.19 123 SER A CA 1
ATOM 964 C C . SER A 1 123 ? 7.370 1.721 11.001 1.00 97.19 123 SER A C 1
ATOM 966 O O . SER A 1 123 ? 6.330 1.973 10.389 1.00 97.19 123 SER A O 1
ATOM 968 N N . GLU A 1 124 ? 8.431 2.523 10.907 1.00 95.94 124 GLU A N 1
ATOM 969 C CA . GLU A 1 124 ? 8.463 3.683 10.007 1.00 95.94 124 GLU A CA 1
ATOM 970 C C . GLU A 1 124 ? 8.280 3.280 8.527 1.00 95.94 124 GLU A C 1
ATOM 972 O O . GLU A 1 124 ? 7.702 4.031 7.740 1.00 95.94 124 GLU A O 1
ATOM 977 N N . SER A 1 125 ? 8.724 2.077 8.138 1.00 96.12 125 SER A N 1
ATOM 978 C CA . SER A 1 125 ? 8.455 1.522 6.802 1.00 96.12 125 SER A CA 1
ATOM 979 C C . SER A 1 125 ? 6.961 1.254 6.615 1.00 96.12 125 SER A C 1
ATOM 981 O O . SER A 1 125 ? 6.366 1.710 5.636 1.00 96.12 125 SER A O 1
ATOM 983 N N . GLY A 1 126 ? 6.328 0.597 7.592 1.00 97.25 126 GLY A N 1
ATOM 984 C CA . GLY A 1 126 ? 4.889 0.333 7.592 1.00 97.25 126 GLY A CA 1
ATOM 985 C C . GLY A 1 126 ? 4.066 1.610 7.534 1.00 97.25 126 GLY A C 1
ATOM 986 O O . GLY A 1 126 ? 3.130 1.696 6.741 1.00 97.25 126 GLY A O 1
ATOM 987 N N . ARG A 1 127 ? 4.465 2.645 8.282 1.00 97.31 127 ARG A N 1
ATOM 988 C CA . ARG A 1 127 ? 3.858 3.977 8.202 1.00 97.31 127 ARG A CA 1
ATOM 989 C C . ARG A 1 127 ? 3.919 4.551 6.785 1.00 97.31 127 ARG A C 1
ATOM 991 O O . ARG A 1 127 ? 2.888 4.951 6.252 1.00 97.31 127 ARG A O 1
ATOM 998 N N . LYS A 1 128 ? 5.096 4.567 6.154 1.00 97.06 128 LYS A N 1
ATOM 999 C CA . LYS A 1 128 ? 5.268 5.094 4.786 1.00 97.06 128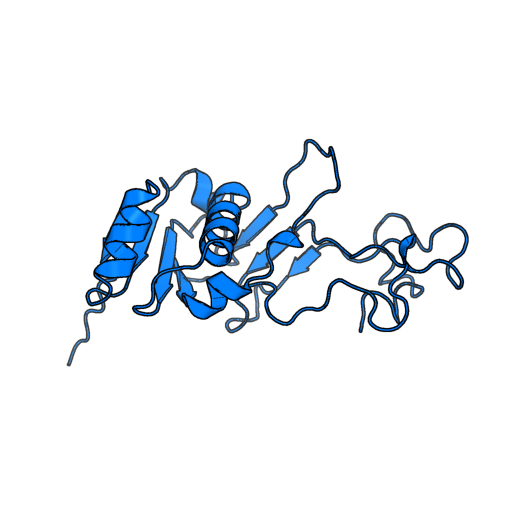 LYS A CA 1
ATOM 1000 C C . LYS A 1 128 ? 4.479 4.292 3.754 1.00 97.06 128 LYS A C 1
ATOM 1002 O O . LYS A 1 128 ? 3.936 4.861 2.810 1.00 97.06 128 LYS A O 1
ATOM 1007 N N . ASN A 1 129 ? 4.407 2.973 3.913 1.00 97.56 129 ASN A N 1
ATOM 1008 C CA . ASN A 1 129 ? 3.600 2.118 3.045 1.00 97.56 129 ASN A CA 1
ATOM 1009 C C . ASN A 1 129 ? 2.101 2.387 3.236 1.00 97.56 129 ASN A C 1
ATOM 1011 O O . ASN A 1 129 ? 1.367 2.494 2.255 1.00 97.56 129 ASN A O 1
ATOM 1015 N N . LEU A 1 130 ? 1.652 2.579 4.476 1.00 97.31 130 LEU A N 1
ATOM 1016 C CA . LEU A 1 130 ? 0.275 2.953 4.788 1.00 97.31 130 LEU A CA 1
ATOM 1017 C C . LEU A 1 130 ? -0.104 4.300 4.170 1.00 97.31 130 LEU A C 1
ATOM 1019 O O . LEU A 1 130 ? -1.143 4.409 3.521 1.00 97.31 130 LEU A O 1
ATOM 1023 N N . GLU A 1 131 ? 0.756 5.307 4.323 1.00 95.62 131 GLU A N 1
ATOM 1024 C CA . GLU A 1 131 ? 0.564 6.636 3.736 1.00 95.62 131 GLU A CA 1
ATOM 1025 C C . GLU A 1 131 ? 0.388 6.546 2.212 1.00 95.62 131 GLU A C 1
ATOM 1027 O O . GLU A 1 131 ? -0.547 7.136 1.671 1.00 95.62 131 GLU A O 1
ATOM 1032 N N . LYS A 1 132 ? 1.194 5.722 1.528 1.00 95.56 132 LYS A N 1
ATOM 1033 C CA . LYS A 1 132 ? 1.079 5.503 0.077 1.00 95.56 132 LYS A CA 1
ATOM 1034 C C . LYS A 1 132 ? -0.240 4.873 -0.346 1.00 95.56 132 LYS A C 1
ATOM 1036 O O . LYS A 1 132 ? -0.748 5.236 -1.402 1.00 95.56 132 LYS A O 1
ATOM 1041 N N . TYR A 1 133 ? -0.833 3.974 0.444 1.00 96.38 133 TYR A N 1
ATOM 1042 C CA . TYR A 1 133 ? -2.173 3.472 0.124 1.00 96.38 133 TYR A CA 1
ATOM 1043 C C . TYR A 1 133 ? -3.199 4.605 0.074 1.00 96.38 133 TYR A C 1
ATOM 1045 O O . TYR A 1 133 ? -3.949 4.711 -0.895 1.00 96.38 133 TYR A O 1
ATOM 1053 N N . PHE A 1 134 ? -3.202 5.478 1.082 1.00 95.62 134 PHE A N 1
ATOM 1054 C CA . PHE A 1 134 ? -4.114 6.621 1.119 1.00 95.62 134 PHE A CA 1
ATOM 1055 C C . PHE A 1 134 ? -3.758 7.703 0.094 1.00 95.62 134 PHE A C 1
ATOM 1057 O O . PHE A 1 134 ? -4.642 8.417 -0.367 1.00 95.62 134 PHE A O 1
ATOM 1064 N N . GLU A 1 135 ? -2.487 7.840 -0.281 1.00 93.75 135 GLU A N 1
ATOM 1065 C CA . GLU A 1 135 ? -2.040 8.830 -1.261 1.00 93.75 135 GLU A CA 1
ATOM 1066 C C . GLU A 1 135 ? -2.251 8.387 -2.715 1.00 93.75 135 GLU A C 1
ATOM 1068 O O . GLU A 1 135 ? -2.485 9.228 -3.584 1.00 93.75 135 GLU A O 1
ATOM 1073 N N . TYR A 1 136 ? -2.154 7.094 -3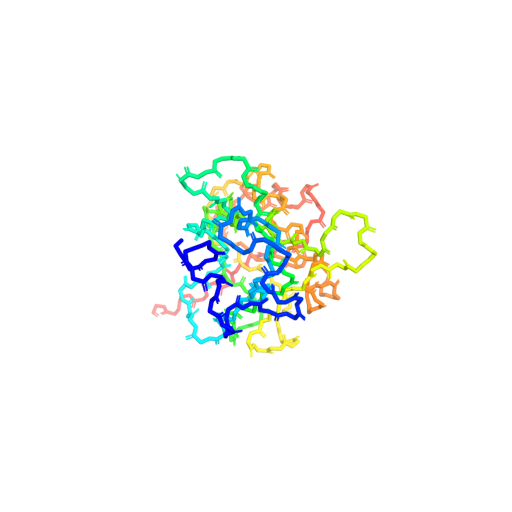.011 1.00 95.06 136 TYR A N 1
ATOM 1074 C CA . TYR A 1 136 ? -2.178 6.579 -4.385 1.00 95.06 136 TYR A CA 1
ATOM 1075 C C . TYR A 1 136 ? -3.491 5.888 -4.747 1.00 95.06 136 TYR A C 1
ATOM 1077 O O . TYR A 1 136 ? -3.726 5.625 -5.926 1.00 95.06 136 TYR A O 1
ATOM 1085 N N . SER A 1 137 ? -4.368 5.626 -3.776 1.00 95.56 137 SER A N 1
ATOM 1086 C CA . SER A 1 137 ? -5.698 5.083 -4.040 1.00 95.56 137 SER A CA 1
ATOM 1087 C C . SER A 1 137 ? -6.775 6.159 -3.988 1.00 95.56 137 SER A C 1
ATOM 1089 O O . SER A 1 137 ? -7.052 6.731 -2.935 1.00 95.56 137 SER A O 1
ATOM 1091 N N . GLU A 1 138 ? -7.438 6.398 -5.120 1.00 92.06 138 GLU A N 1
ATOM 1092 C CA . GLU A 1 138 ? -8.567 7.332 -5.194 1.00 92.06 138 GLU A CA 1
ATOM 1093 C C . GLU A 1 138 ? -9.715 6.931 -4.258 1.00 92.06 138 GLU A C 1
ATOM 1095 O O . GLU A 1 138 ? -10.289 7.792 -3.599 1.00 92.06 138 GLU A O 1
ATOM 1100 N N . SER A 1 139 ? -10.017 5.634 -4.122 1.00 91.69 139 SER A N 1
ATOM 1101 C CA . SER A 1 139 ? -11.119 5.186 -3.259 1.00 91.69 139 SER A CA 1
ATOM 1102 C C . SER A 1 139 ? -10.857 5.486 -1.777 1.00 91.69 139 SER A C 1
ATOM 1104 O O . SER A 1 139 ? -11.780 5.828 -1.041 1.00 91.69 139 SER A O 1
ATOM 1106 N N . LEU A 1 140 ? -9.592 5.430 -1.344 1.00 93.69 140 LEU A N 1
ATOM 1107 C CA . LEU A 1 140 ? -9.200 5.695 0.042 1.00 93.69 140 LEU A CA 1
ATOM 1108 C C . LEU A 1 140 ? -9.020 7.185 0.352 1.00 93.69 140 LEU A C 1
ATOM 1110 O O . LEU A 1 140 ? -9.291 7.599 1.482 1.00 93.69 140 LEU A O 1
ATOM 1114 N N . LYS A 1 141 ? -8.598 8.003 -0.626 1.00 86.56 141 LYS A N 1
ATOM 1115 C CA . LYS A 1 141 ? -8.414 9.460 -0.453 1.00 86.56 141 LYS A CA 1
ATOM 1116 C C . LYS A 1 141 ? -9.655 10.139 0.106 1.00 86.56 141 LYS A C 1
ATOM 1118 O O . LYS A 1 141 ? -9.558 10.956 1.021 1.00 86.56 141 LYS A O 1
ATOM 1123 N N . PHE A 1 142 ? -10.818 9.792 -0.438 1.00 78.00 142 PHE A N 1
ATOM 1124 C CA . PHE A 1 142 ? -12.084 10.436 -0.091 1.00 78.00 142 PHE A CA 1
ATOM 1125 C C . PHE A 1 142 ? -12.764 9.827 1.135 1.00 78.00 142 PHE A C 1
ATOM 1127 O O . PHE A 1 142 ? -13.712 10.405 1.659 1.00 78.00 142 PHE A O 1
ATOM 1134 N N . ALA A 1 143 ? -12.274 8.692 1.632 1.00 78.94 143 ALA A N 1
ATOM 1135 C CA . ALA A 1 143 ? -12.922 7.961 2.712 1.00 78.94 143 ALA A CA 1
ATOM 1136 C C . ALA A 1 143 ? -12.459 8.375 4.123 1.00 78.94 143 ALA A C 1
ATOM 1138 O O . ALA A 1 143 ? -12.818 7.740 5.110 1.00 78.94 143 ALA A O 1
ATOM 1139 N N . GLY A 1 144 ? -11.680 9.455 4.252 1.00 82.25 144 GLY A N 1
ATOM 1140 C CA . GLY A 1 144 ? -11.372 10.062 5.552 1.00 82.25 144 GLY A CA 1
ATOM 1141 C C . GLY A 1 144 ? -10.369 9.281 6.404 1.00 82.25 144 GLY A C 1
ATOM 1142 O O . GLY A 1 144 ? -10.491 9.272 7.628 1.00 82.25 144 GLY A O 1
ATOM 1143 N N . LYS A 1 145 ? -9.376 8.632 5.774 1.00 91.69 145 LYS A N 1
ATOM 1144 C CA . LYS A 1 145 ? -8.281 7.925 6.470 1.00 91.69 145 LYS A CA 1
ATOM 1145 C C . LYS A 1 145 ? -8.776 6.871 7.479 1.00 91.69 145 LYS A C 1
ATOM 1147 O O . LYS A 1 145 ? -8.246 6.758 8.587 1.00 91.69 145 LYS A O 1
ATOM 1152 N N . GLN A 1 146 ? -9.818 6.128 7.104 1.00 96.06 146 GLN A N 1
ATOM 1153 C CA . GLN A 1 146 ? -10.435 5.103 7.946 1.00 96.06 146 GLN A CA 1
ATOM 1154 C C . GLN A 1 146 ? -9.572 3.846 8.047 1.00 96.06 146 GLN A C 1
ATOM 1156 O O . GLN A 1 146 ? -9.219 3.230 7.037 1.00 96.06 146 GLN A O 1
ATOM 1161 N N . ILE A 1 147 ? -9.284 3.441 9.285 1.00 97.19 147 ILE A N 1
ATOM 1162 C CA . ILE A 1 147 ? -8.579 2.202 9.603 1.00 97.19 147 ILE A CA 1
ATOM 1163 C C . ILE A 1 147 ? -9.389 1.373 10.600 1.00 97.19 147 ILE A C 1
ATOM 1165 O O . ILE A 1 147 ? -9.943 1.888 11.573 1.00 97.19 147 ILE A O 1
ATOM 1169 N N . GLN A 1 148 ? -9.438 0.066 10.365 1.00 96.81 148 GLN A N 1
ATOM 1170 C CA . GLN A 1 148 ? -9.893 -0.923 11.334 1.00 96.81 148 GLN A CA 1
ATOM 1171 C C . GLN A 1 148 ? -8.711 -1.722 11.871 1.00 96.81 148 GLN A C 1
ATOM 1173 O O . GLN A 1 148 ? -7.841 -2.124 11.104 1.00 96.81 148 GLN A O 1
ATOM 1178 N N . VAL A 1 149 ? -8.703 -1.990 13.173 1.00 96.56 149 VAL A N 1
ATOM 1179 C CA . VAL A 1 149 ? -7.738 -2.892 13.824 1.00 96.56 149 VAL A CA 1
ATOM 1180 C C . VAL A 1 149 ? -8.476 -3.946 14.641 1.00 96.56 149 VAL A C 1
ATOM 1182 O O . VAL A 1 149 ? -9.654 -3.776 14.960 1.00 96.56 149 VAL A O 1
ATOM 1185 N N . ASP A 1 150 ? -7.814 -5.048 14.979 1.00 92.44 150 ASP A N 1
ATOM 1186 C CA . ASP A 1 150 ? -8.393 -6.037 15.892 1.00 92.44 150 ASP A CA 1
ATOM 1187 C C . ASP A 1 150 ? -8.622 -5.408 17.286 1.00 92.44 150 ASP A C 1
ATOM 1189 O O . ASP A 1 150 ? -7.825 -4.590 17.749 1.00 92.44 150 ASP A O 1
ATOM 1193 N N . SER A 1 151 ? -9.709 -5.778 17.976 1.00 89.12 151 SER A N 1
ATOM 1194 C CA . SER A 1 151 ? -10.108 -5.124 19.239 1.00 89.12 151 SER A CA 1
ATOM 1195 C C . SER A 1 151 ? -9.087 -5.263 20.372 1.00 89.12 151 SER A C 1
ATOM 1197 O O . SER A 1 151 ? -9.100 -4.481 21.317 1.00 89.12 151 SER A O 1
ATOM 1199 N N . SER A 1 152 ? -8.202 -6.255 20.289 1.00 89.69 152 SER A N 1
ATOM 1200 C CA . SER A 1 152 ? -7.105 -6.473 21.235 1.00 89.69 152 SER A CA 1
ATOM 1201 C C . SER A 1 152 ? -5.873 -5.594 20.972 1.00 89.69 152 SER A C 1
ATOM 1203 O O . SER A 1 152 ? -4.968 -5.555 21.802 1.00 89.69 152 SER A O 1
ATOM 1205 N N . SER A 1 153 ? -5.799 -4.898 19.834 1.00 92.56 153 SER A N 1
ATOM 1206 C CA . SER A 1 153 ? -4.597 -4.202 19.352 1.00 92.56 153 SER A CA 1
ATOM 1207 C C . SER A 1 153 ? -4.492 -2.764 19.877 1.00 92.56 153 SER A C 1
ATOM 1209 O O . SER A 1 153 ? -4.412 -1.809 19.103 1.00 92.56 153 SER A O 1
ATOM 1211 N N . ASN A 1 154 ? -4.497 -2.595 21.203 1.00 93.81 154 ASN A N 1
ATOM 1212 C CA . ASN A 1 154 ? -4.532 -1.274 21.850 1.00 93.81 154 ASN A CA 1
ATOM 1213 C C . ASN A 1 154 ? -3.345 -0.375 21.461 1.00 93.81 154 ASN A C 1
ATOM 1215 O O . ASN A 1 154 ? -3.558 0.780 21.101 1.00 93.81 154 ASN A O 1
ATOM 1219 N N . GLN A 1 155 ? -2.120 -0.911 21.458 1.00 95.19 155 GLN A N 1
ATOM 1220 C CA . GLN A 1 155 ? -0.913 -0.138 21.125 1.00 95.19 155 GLN A CA 1
ATOM 1221 C C . GLN A 1 155 ? -0.940 0.354 19.673 1.00 95.19 155 GLN A C 1
ATOM 1223 O O . GLN A 1 155 ? -0.817 1.548 19.414 1.00 95.19 155 GLN A O 1
ATOM 1228 N N . LEU A 1 156 ? -1.224 -0.544 18.723 1.00 96.06 156 LEU A N 1
ATOM 1229 C CA . LEU A 1 156 ? -1.380 -0.188 17.311 1.00 96.06 156 LEU A CA 1
ATOM 1230 C C . LEU A 1 156 ? -2.488 0.860 17.106 1.00 96.06 156 LEU A C 1
ATOM 1232 O O . LEU A 1 156 ? -2.329 1.798 16.327 1.00 96.06 156 LEU A O 1
ATOM 1236 N N . LYS A 1 157 ? -3.611 0.737 17.824 1.00 96.44 157 LYS A N 1
ATOM 1237 C CA . LYS A 1 157 ? -4.713 1.705 17.766 1.00 96.44 157 LYS A CA 1
ATOM 1238 C C . LYS A 1 157 ? -4.266 3.099 18.204 1.00 96.44 157 LYS A C 1
ATOM 1240 O O . LYS A 1 157 ? -4.596 4.077 17.535 1.00 96.44 157 LYS A O 1
ATOM 1245 N N . GLU A 1 158 ? -3.554 3.197 19.321 1.00 96.81 158 GLU A N 1
ATOM 1246 C CA . GLU A 1 158 ? -3.017 4.461 19.834 1.00 96.81 158 GLU A CA 1
ATOM 1247 C C . GLU A 1 158 ? -1.986 5.059 18.875 1.00 96.81 158 GLU A C 1
ATOM 1249 O O . GLU A 1 158 ? -2.089 6.238 18.526 1.00 96.81 158 GLU A O 1
ATOM 1254 N N . GLN A 1 159 ? -1.072 4.232 18.362 1.00 97.81 159 GLN A N 1
ATOM 1255 C CA . GLN A 1 159 ? -0.068 4.633 17.380 1.00 97.81 159 GLN A CA 1
ATOM 1256 C C . GLN A 1 159 ? -0.720 5.242 16.128 1.00 97.81 159 GLN A C 1
ATOM 1258 O O . GLN A 1 159 ? -0.420 6.377 15.755 1.00 97.81 159 GLN A O 1
ATOM 1263 N N . LEU A 1 160 ? -1.677 4.545 15.514 1.00 97.31 160 LEU A N 1
ATOM 1264 C CA . LEU A 1 160 ? -2.374 5.015 14.314 1.00 97.31 160 LEU A CA 1
ATOM 1265 C C . LEU A 1 160 ? -3.189 6.294 14.568 1.00 97.31 160 LEU A C 1
ATOM 1267 O O . LEU A 1 160 ? -3.198 7.202 13.735 1.00 97.31 160 LEU A O 1
ATOM 1271 N N . LYS A 1 161 ? -3.839 6.417 15.732 1.00 97.00 161 LYS A N 1
ATOM 1272 C CA . LYS A 1 161 ? -4.530 7.659 16.117 1.00 97.00 161 LYS A CA 1
ATOM 1273 C C . LYS A 1 161 ? -3.555 8.827 16.248 1.00 97.00 161 LYS A C 1
ATOM 1275 O O . LYS A 1 161 ? -3.866 9.920 15.782 1.00 97.00 161 LYS A O 1
ATOM 1280 N N . SER A 1 162 ? -2.371 8.598 16.824 1.00 97.25 162 SER A N 1
ATOM 1281 C CA . SER A 1 162 ? -1.329 9.627 16.952 1.00 97.25 162 SER A CA 1
ATOM 1282 C C . SER A 1 162 ? -0.836 10.145 15.593 1.00 97.25 162 SER A C 1
ATOM 1284 O O . SER A 1 162 ? -0.464 11.309 15.470 1.00 97.25 162 SER A O 1
ATOM 1286 N N . TRP A 1 163 ? -0.909 9.315 14.547 1.00 96.12 163 TRP A N 1
ATOM 1287 C CA . TRP A 1 163 ? -0.588 9.689 13.165 1.00 96.12 163 TRP A CA 1
ATOM 1288 C C . TRP A 1 163 ? -1.755 10.361 12.419 1.00 96.12 163 TRP A C 1
ATOM 1290 O O . TRP A 1 163 ? -1.621 10.717 11.247 1.00 96.12 163 TRP A O 1
ATOM 1300 N N . GLY A 1 164 ? -2.896 10.561 13.086 1.00 95.31 164 GLY A N 1
ATOM 1301 C CA . GLY A 1 164 ? -4.060 11.261 12.543 1.00 95.31 164 GLY A CA 1
ATOM 1302 C C . GLY A 1 164 ? -5.019 10.384 11.733 1.00 95.31 164 GLY A C 1
ATOM 1303 O O . GLY A 1 164 ? -5.791 10.917 10.934 1.00 95.31 164 GLY A O 1
ATOM 1304 N N . TYR A 1 165 ? -4.977 9.059 11.903 1.00 96.50 165 TYR A N 1
ATOM 1305 C CA . TYR A 1 165 ? -5.948 8.148 11.290 1.00 96.50 165 TYR A CA 1
ATOM 1306 C C . TYR A 1 165 ? -7.233 8.038 12.122 1.00 96.50 165 TYR A C 1
ATOM 1308 O O . TYR A 1 165 ? -7.211 8.107 13.354 1.00 96.50 165 TYR A O 1
ATOM 1316 N N . SER A 1 166 ? -8.362 7.806 11.447 1.00 95.81 166 SER A N 1
ATOM 1317 C CA . SER A 1 166 ? -9.633 7.489 12.104 1.00 95.81 166 SER A CA 1
ATOM 1318 C C . SER A 1 166 ? -9.705 5.984 12.352 1.00 95.81 166 SER A C 1
ATOM 1320 O O . SER A 1 166 ? -9.928 5.211 11.421 1.00 95.81 166 SER A O 1
ATOM 1322 N N . VAL A 1 167 ? -9.459 5.559 13.596 1.00 96.50 167 VAL A N 1
ATOM 1323 C CA . VAL A 1 167 ? -9.300 4.137 13.942 1.00 96.50 167 VAL A CA 1
ATOM 1324 C C . VAL A 1 167 ? -10.521 3.595 14.680 1.00 96.50 167 VAL A C 1
ATOM 1326 O O . VAL A 1 167 ? -10.897 4.110 15.736 1.00 96.50 167 VAL A O 1
ATOM 1329 N N . SER A 1 168 ? -11.085 2.506 14.161 1.00 95.00 168 SER A N 1
ATOM 1330 C CA . SER A 1 168 ? -12.200 1.757 14.752 1.00 95.00 168 SER A CA 1
ATOM 1331 C C . SER A 1 168 ? -11.823 0.294 14.991 1.00 95.00 168 SER A C 1
ATOM 1333 O O . SER A 1 168 ? -10.846 -0.210 14.437 1.00 95.00 168 SER A O 1
ATOM 1335 N N . ASP A 1 169 ? -12.580 -0.391 15.842 1.00 93.19 169 ASP A N 1
ATOM 1336 C CA . ASP A 1 169 ? -12.417 -1.831 16.022 1.00 93.19 169 ASP A CA 1
ATOM 1337 C C . ASP A 1 169 ? -13.049 -2.582 14.852 1.00 93.19 169 ASP A C 1
ATOM 1339 O O . ASP A 1 169 ? -14.166 -2.274 14.430 1.00 93.19 169 ASP A O 1
ATOM 1343 N N . SER A 1 170 ? -12.352 -3.594 14.340 1.00 87.00 170 SER A N 1
ATOM 1344 C CA . SER A 1 170 ? -12.966 -4.558 13.439 1.00 87.00 170 SER A CA 1
ATOM 1345 C C . SER A 1 170 ? -13.948 -5.399 14.254 1.00 87.00 170 SER A C 1
ATOM 1347 O O . SER A 1 170 ? -13.576 -6.065 15.220 1.00 87.00 170 SER A O 1
ATOM 1349 N N . SER A 1 171 ? -15.231 -5.317 13.916 1.00 62.66 171 SER A N 1
ATOM 1350 C CA . SER A 1 171 ? -16.274 -6.098 14.567 1.00 62.66 171 SER A CA 1
ATOM 1351 C C . SER A 1 171 ? -16.218 -7.541 14.074 1.00 62.66 171 SER A C 1
ATOM 1353 O O . SER A 1 171 ? -16.985 -7.956 13.208 1.00 62.66 171 SER A O 1
ATOM 1355 N N . THR A 1 172 ? -15.329 -8.349 14.646 1.00 52.47 172 THR A N 1
ATOM 1356 C CA . THR A 1 172 ? -15.425 -9.805 14.520 1.00 52.47 172 THR A CA 1
ATOM 1357 C C . THR A 1 172 ? -16.580 -10.263 15.410 1.00 52.47 172 THR A C 1
ATOM 1359 O O . THR A 1 172 ? -16.392 -10.661 16.556 1.00 52.47 172 THR A O 1
ATOM 1362 N N . ARG A 1 173 ? -17.822 -10.160 14.918 1.00 39.28 173 ARG A N 1
ATOM 1363 C CA . ARG A 1 173 ? -18.926 -10.939 15.492 1.00 39.28 173 ARG A CA 1
ATOM 1364 C C . ARG A 1 173 ? -18.654 -12.403 15.158 1.00 39.28 173 ARG A C 1
ATOM 1366 O O . ARG A 1 173 ? -19.107 -12.899 14.133 1.00 39.28 173 ARG A O 1
ATOM 1373 N N . SER A 1 174 ? -17.882 -13.076 16.004 1.00 35.72 174 SER A N 1
ATOM 1374 C CA . SER A 1 174 ? -17.866 -14.534 16.031 1.00 35.72 174 SER A CA 1
ATOM 1375 C C . SER A 1 174 ? -19.233 -14.975 16.540 1.00 35.72 174 SER A C 1
ATOM 1377 O O . SER A 1 174 ? -19.521 -14.858 17.728 1.00 35.72 174 SER A O 1
ATOM 1379 N N . PHE A 1 175 ? -20.104 -15.413 15.635 1.00 37.56 175 PHE A N 1
ATOM 1380 C CA . PHE A 1 175 ? -21.244 -16.228 16.030 1.00 37.56 175 PHE A CA 1
ATOM 1381 C C . PHE A 1 175 ? -20.672 -17.589 16.434 1.00 37.56 175 PHE A C 1
ATOM 1383 O O . PHE A 1 175 ? -20.246 -18.357 15.573 1.00 37.56 175 PHE A O 1
ATOM 1390 N N . THR A 1 176 ? -20.548 -17.812 17.741 1.00 39.50 176 THR A N 1
ATOM 1391 C CA . THR A 1 176 ? -20.402 -19.151 18.328 1.00 39.50 176 THR A CA 1
ATOM 1392 C C . THR A 1 176 ? -21.707 -19.913 18.215 1.00 39.50 176 THR A C 1
ATOM 1394 O O . THR A 1 176 ? -22.751 -19.265 18.469 1.00 39.50 176 THR A O 1
#

Organism: Mycoplasma mycoides subsp. mycoides SC (strain CCUG 32753 / NCTC 10114 / PG1) (NCBI:txid272632)

InterPro domains:
  IPR030941 Putative immunoglobulin-blocking virulence protein [TIGR04526] (1-160)
  IPR058860 Mycoplasma immunoglobulin binding protein, M2 domain [PF26364] (1-167)

Sequence (176 aa):
MVYYARNNEPFFQGAFGSGLTPDKKLGDNSYPSKLDFSRVTGIKSLRGLIFHDEYDSSNKSRKITELTLYNNEDFFEISADELDKANLEHLSTGEGSPEKPKINFSNGSSTKGIRIKGTSELSESGRKNLEKYFEYSESLKFAGKQIQVDSSSNQLKEQLKSWGYSVSDSSTRSFT

Secondary structure (DSSP, 8-state):
-HHHHSTTSGGGSTTSTT-S-TTT-GGGS----EEE-TT-TT--SSTT---S-SS-TTSPPP-BSEEEE---SSEEEEEHHHHHT--GGGB-S-TT-SSPPEEEETTGGG--EEEEESSSPPPHHHHHHHHHHHHH-HHHHTTTSEEEE-TT-HHHHHHHHHTT-EEEE-------

Foldseek 3Di:
DCLQPPCQPPVFQPDPHCPPCNVPASLRGHGAQEEAAQPPQPDQACAPPFQADPVDNVHDGAAHQEYEHEDDALAAEDELVCLLRRPCVSHDPDPPDPDGGAYAYNNGLSHLYYEYEDQDAHDPSSVVSLVCCCVRYPSHVPNQQEYEYAPNNVVNQVNCVVVVHDYDYDPPPPPD

pLDDT: mean 85.51, std 14.48, range [35.72, 98.12]